Protein AF-A0AB37U8H2-F1 (afdb_monomer)

Sequence (90 aa):
MTEYGKNLEEIAQPRVYHKLFWKAASVRGFLMPLYQKYAAEARARLLNLFYFGKLKVTVAPTQFNGIESIPTAVKYLLDGQNCGKVVVRF

Radius of gyration: 20.33 Å; Cα contacts (8 Å, |Δi|>4): 52; chains: 1; bounding box: 50×48×32 Å

Solvent-accessible surface area (backbone atoms only — not comparable to full-atom values): 5974 Å² total; per-residue (Å²): 131,79,90,80,78,84,79,84,82,81,76,89,60,86,60,72,62,69,69,24,61,86,62,78,51,85,88,78,89,84,58,70,79,85,48,50,91,49,47,66,61,53,48,53,54,53,50,50,32,39,78,70,70,74,42,90,83,56,61,28,85,72,84,32,63,42,79,86,30,47,68,59,54,50,49,41,53,75,73,64,71,59,66,53,47,83,60,73,44,122

Structure (mmCIF, N/CA/C/O backbone):
data_AF-A0AB37U8H2-F1
#
_entry.id   AF-A0AB37U8H2-F1
#
loop_
_atom_site.group_PDB
_atom_site.id
_atom_site.type_symbol
_atom_site.label_atom_id
_atom_site.label_alt_id
_a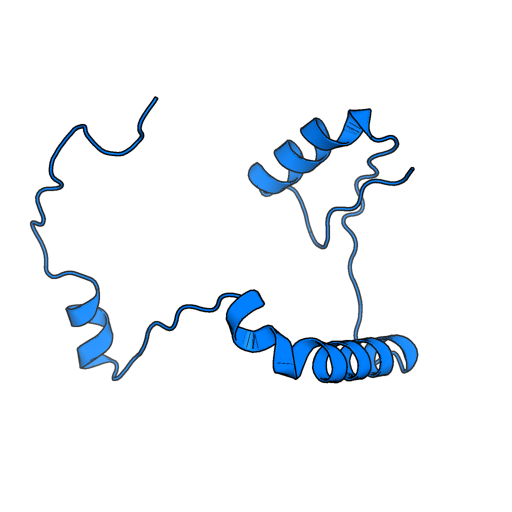tom_site.label_comp_id
_atom_site.label_asym_id
_atom_site.label_entity_id
_atom_site.label_seq_id
_atom_site.pdbx_PDB_ins_code
_atom_site.Cartn_x
_atom_site.Cartn_y
_atom_site.Cartn_z
_atom_site.occupancy
_atom_site.B_iso_or_equiv
_atom_site.auth_seq_id
_atom_site.auth_comp_id
_atom_site.auth_asym_id
_atom_site.auth_atom_id
_atom_site.pdbx_PDB_model_num
ATOM 1 N N . MET A 1 1 ? -0.590 26.911 -6.078 1.00 38.53 1 MET A N 1
ATOM 2 C CA . MET A 1 1 ? 0.725 27.541 -5.848 1.00 38.53 1 MET A CA 1
ATOM 3 C C . MET A 1 1 ? 1.763 26.521 -6.266 1.00 38.53 1 MET A C 1
ATOM 5 O O . MET A 1 1 ? 1.844 25.475 -5.643 1.00 38.53 1 MET A O 1
ATOM 9 N N . THR A 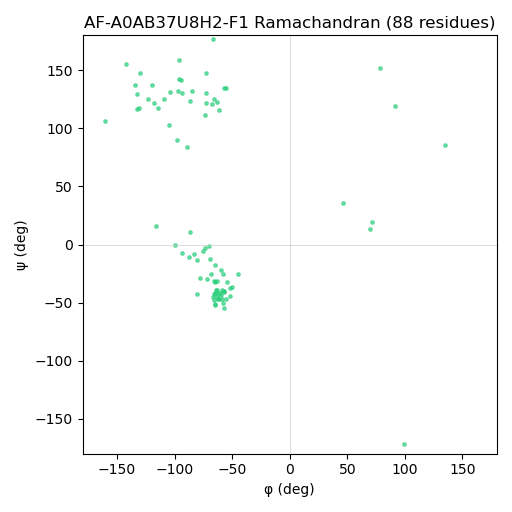1 2 ? 2.383 26.732 -7.422 1.00 44.72 2 THR A N 1
ATOM 10 C CA . THR A 1 2 ? 3.222 25.748 -8.115 1.00 44.72 2 THR A CA 1
ATOM 11 C C . THR A 1 2 ? 4.418 25.360 -7.240 1.00 44.72 2 THR A C 1
ATOM 13 O O . THR A 1 2 ? 5.250 26.206 -6.936 1.00 44.72 2 THR A O 1
ATOM 16 N N . GLU A 1 3 ? 4.493 24.091 -6.833 1.00 53.31 3 GLU A N 1
ATOM 17 C CA . GLU A 1 3 ? 5.579 23.497 -6.024 1.00 53.31 3 GLU A CA 1
ATOM 18 C C . GLU A 1 3 ? 6.901 23.360 -6.811 1.00 53.31 3 GLU A C 1
ATOM 20 O O . GLU A 1 3 ? 7.928 22.936 -6.294 1.00 53.31 3 GLU A O 1
ATOM 25 N N . TYR A 1 4 ? 6.896 23.754 -8.084 1.00 55.88 4 TYR A N 1
ATOM 26 C CA . TYR A 1 4 ? 8.065 23.765 -8.949 1.00 55.88 4 TYR A CA 1
ATOM 27 C C . TYR A 1 4 ? 8.664 25.165 -8.985 1.00 55.88 4 TYR A C 1
ATOM 29 O O . TYR A 1 4 ? 8.302 25.987 -9.824 1.00 55.88 4 TYR A O 1
ATOM 37 N N . GLY A 1 5 ? 9.590 25.435 -8.072 1.00 63.25 5 GLY A N 1
ATOM 38 C CA . GLY A 1 5 ? 10.482 26.581 -8.199 1.00 63.25 5 GLY A CA 1
ATOM 39 C C . GLY A 1 5 ? 10.631 27.376 -6.920 1.00 63.25 5 GLY A C 1
ATOM 40 O O . GLY A 1 5 ? 9.982 28.402 -6.744 1.00 63.25 5 GLY A O 1
ATOM 41 N N . LYS A 1 6 ? 11.560 26.939 -6.071 1.00 60.78 6 LYS A N 1
ATOM 42 C CA . LYS A 1 6 ? 12.424 27.832 -5.296 1.00 60.78 6 LYS A CA 1
ATOM 43 C C . LYS A 1 6 ? 13.642 27.025 -4.845 1.00 60.78 6 LYS A C 1
ATOM 45 O O . LYS A 1 6 ? 13.537 26.204 -3.944 1.00 60.78 6 LYS A O 1
ATOM 50 N N . ASN A 1 7 ? 14.764 27.310 -5.507 1.00 66.12 7 ASN A N 1
ATOM 51 C CA . ASN A 1 7 ? 16.115 26.754 -5.355 1.00 66.12 7 ASN A CA 1
ATOM 52 C C . ASN A 1 7 ? 16.431 25.536 -6.237 1.00 66.12 7 ASN A C 1
ATOM 54 O O . ASN A 1 7 ? 15.804 24.485 -6.145 1.00 66.12 7 ASN A O 1
ATOM 58 N N . LEU A 1 8 ? 17.438 25.707 -7.100 1.00 73.56 8 LEU A N 1
ATOM 59 C CA . LEU A 1 8 ? 18.144 24.596 -7.731 1.00 73.56 8 LEU A CA 1
ATOM 60 C C . LEU A 1 8 ? 18.882 23.848 -6.618 1.00 73.56 8 LEU A C 1
ATOM 62 O O . LEU A 1 8 ? 19.633 24.459 -5.862 1.00 73.56 8 LEU A O 1
ATOM 66 N N . GLU A 1 9 ? 18.641 22.546 -6.498 1.00 75.62 9 GLU A N 1
ATOM 67 C CA . GLU A 1 9 ? 19.363 21.705 -5.546 1.00 75.62 9 GLU A CA 1
ATOM 68 C C . GLU A 1 9 ? 20.832 21.603 -5.975 1.00 75.62 9 GLU A C 1
ATOM 70 O O . GLU A 1 9 ? 21.137 21.144 -7.080 1.00 75.62 9 GLU A O 1
ATOM 75 N N . GLU A 1 10 ? 21.745 22.035 -5.107 1.00 78.88 10 GLU A N 1
ATOM 76 C CA . GLU A 1 10 ? 23.178 21.856 -5.314 1.00 78.88 10 GLU A CA 1
ATOM 77 C C . GLU A 1 10 ? 23.546 20.384 -5.081 1.00 78.88 10 GLU A C 1
ATOM 79 O O . GLU A 1 10 ? 23.472 19.855 -3.971 1.00 78.88 10 GLU A O 1
ATOM 84 N N . ILE A 1 11 ? 23.926 19.688 -6.153 1.00 76.44 11 ILE A N 1
ATOM 85 C CA . ILE A 1 11 ? 24.240 18.257 -6.111 1.00 76.44 11 ILE A CA 1
ATOM 86 C C . ILE A 1 11 ? 25.728 18.099 -5.782 1.00 76.44 11 ILE A C 1
ATOM 88 O O . ILE A 1 11 ? 26.558 17.932 -6.672 1.00 76.44 11 ILE A O 1
ATOM 92 N N . ALA A 1 12 ? 26.065 18.138 -4.493 1.00 80.06 12 ALA A N 1
ATOM 93 C CA . ALA A 1 12 ? 27.445 18.001 -4.009 1.00 80.06 12 ALA A CA 1
ATOM 94 C C . ALA A 1 12 ? 27.992 16.554 -4.041 1.00 80.06 12 ALA A C 1
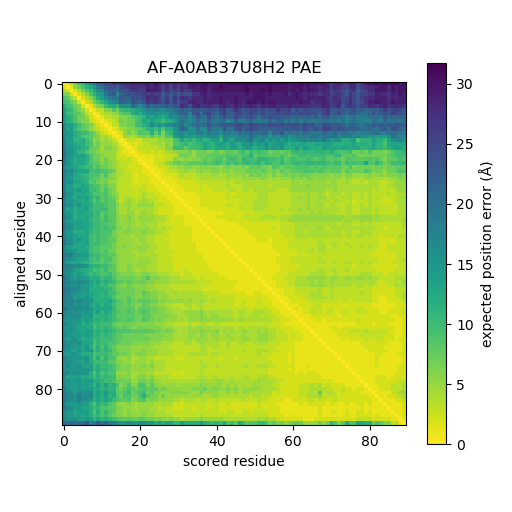ATOM 96 O O . ALA A 1 12 ? 29.159 16.319 -3.739 1.00 80.06 12 ALA A O 1
ATOM 97 N N . GLN A 1 13 ? 27.158 15.563 -4.379 1.00 72.75 13 GLN A N 1
ATOM 98 C CA . GLN 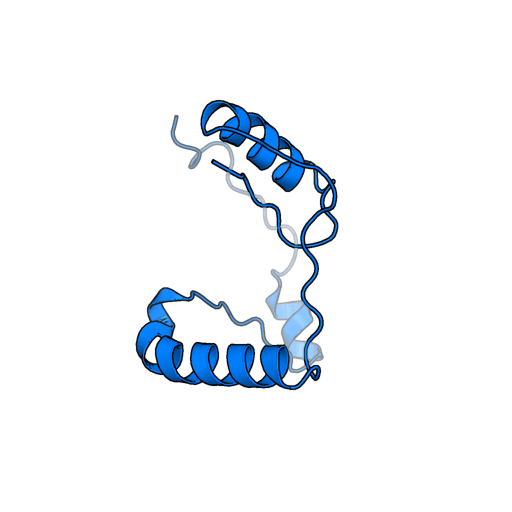A 1 13 ? 27.520 14.143 -4.366 1.00 72.75 13 GLN A CA 1
ATOM 99 C C . GLN A 1 13 ? 26.897 13.373 -5.539 1.00 72.75 13 GLN A C 1
ATOM 101 O O . GLN A 1 13 ? 25.832 13.761 -6.031 1.00 72.75 13 GLN A O 1
ATOM 106 N N . PRO A 1 14 ? 27.495 12.246 -5.973 1.00 74.12 14 PRO A N 1
ATOM 107 C CA . PRO A 1 14 ? 26.915 11.414 -7.018 1.00 74.12 14 PRO A CA 1
ATOM 108 C C . PRO A 1 14 ? 25.485 10.993 -6.657 1.00 74.12 14 PRO A C 1
ATOM 110 O O . PRO A 1 14 ? 25.212 10.553 -5.538 1.00 74.12 14 PRO A O 1
ATOM 113 N N . ARG A 1 15 ? 24.548 11.084 -7.608 1.00 81.69 15 ARG A N 1
ATOM 114 C CA . ARG A 1 15 ? 23.164 10.625 -7.383 1.00 81.69 15 ARG A CA 1
ATOM 115 C C . ARG A 1 15 ? 23.121 9.103 -7.208 1.00 81.69 15 ARG A C 1
ATOM 117 O O . ARG A 1 15 ? 24.134 8.420 -7.334 1.00 81.69 15 ARG A O 1
ATOM 124 N N . VAL A 1 16 ? 21.937 8.553 -6.936 1.00 83.00 16 VAL A N 1
ATOM 125 C CA . VAL A 1 16 ? 21.701 7.142 -6.560 1.00 83.00 16 VAL A CA 1
ATOM 126 C C . VAL A 1 16 ? 22.445 6.085 -7.402 1.00 83.00 16 VAL A C 1
ATOM 128 O O . VAL A 1 16 ? 22.747 5.013 -6.883 1.00 83.00 16 VAL A O 1
ATOM 131 N N . TYR A 1 17 ? 22.8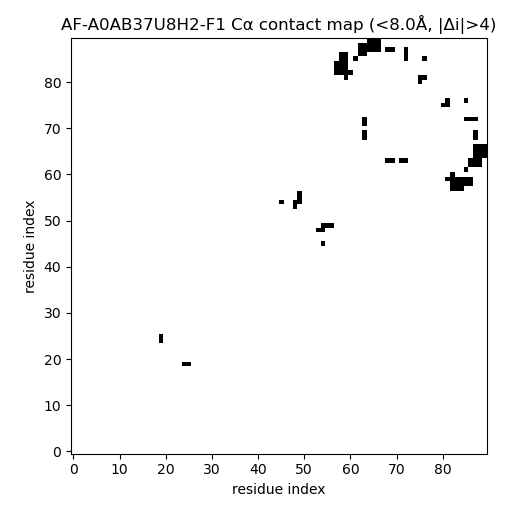14 6.386 -8.654 1.00 79.19 17 TYR A N 1
ATOM 132 C CA . TYR A 1 17 ? 23.573 5.500 -9.542 1.00 79.19 17 TYR A CA 1
ATOM 133 C C . TYR A 1 17 ? 24.861 4.936 -8.916 1.00 79.19 17 TYR A C 1
ATOM 135 O O . TYR A 1 17 ? 25.136 3.752 -9.102 1.00 79.19 17 TYR A O 1
ATOM 143 N N . HIS A 1 18 ? 25.604 5.707 -8.109 1.00 82.19 18 HIS A N 1
ATOM 144 C CA . HIS A 1 18 ? 26.833 5.207 -7.468 1.00 82.19 18 HIS A CA 1
ATOM 145 C C . HIS A 1 18 ? 26.560 4.075 -6.464 1.00 82.19 18 HIS A C 1
ATOM 147 O O . HIS A 1 18 ? 27.366 3.157 -6.328 1.00 82.19 18 HIS A O 1
ATOM 153 N N . LYS A 1 19 ? 25.403 4.105 -5.787 1.00 86.25 19 LYS A N 1
ATOM 154 C CA . LYS A 1 19 ? 24.983 3.055 -4.843 1.00 86.25 19 LYS A CA 1
ATOM 155 C C . LYS A 1 19 ? 24.445 1.820 -5.557 1.00 86.25 19 LYS A C 1
ATOM 157 O O . LYS A 1 19 ? 24.511 0.728 -5.000 1.00 86.25 19 LYS A O 1
ATOM 162 N N . LEU A 1 20 ? 23.875 1.998 -6.749 1.00 92.25 20 LEU A N 1
ATOM 163 C CA . LEU A 1 20 ? 23.278 0.916 -7.530 1.00 92.25 20 LEU A CA 1
ATOM 164 C C . LEU A 1 20 ? 24.332 0.114 -8.293 1.00 92.25 20 LEU A C 1
ATOM 166 O O . LEU A 1 20 ? 24.275 -1.113 -8.275 1.00 92.25 20 LEU A O 1
ATOM 170 N N . PHE A 1 21 ? 25.304 0.799 -8.903 1.00 88.75 21 PHE A N 1
ATOM 171 C CA . PHE A 1 21 ? 26.321 0.191 -9.763 1.00 88.75 21 PHE A CA 1
ATOM 172 C C . PHE A 1 21 ? 27.118 -0.903 -9.044 1.00 88.75 21 PHE A C 1
ATOM 174 O O . PHE A 1 21 ? 27.102 -2.055 -9.468 1.00 88.75 21 PHE A O 1
ATOM 181 N N . TRP A 1 22 ? 27.720 -0.579 -7.894 1.00 90.62 22 TRP A N 1
ATOM 182 C CA . TRP A 1 22 ? 28.526 -1.534 -7.122 1.00 90.62 22 TRP A CA 1
ATOM 183 C C . TRP A 1 22 ? 27.729 -2.711 -6.552 1.00 90.62 22 TRP A C 1
ATOM 185 O O . TRP A 1 22 ? 28.311 -3.725 -6.182 1.00 90.62 22 TRP A O 1
ATOM 195 N N . LYS A 1 23 ? 26.399 -2.586 -6.477 1.00 93.12 23 LYS A N 1
ATOM 196 C CA . LYS A 1 23 ? 25.500 -3.637 -5.983 1.00 93.12 23 LYS A CA 1
ATOM 197 C C . LYS A 1 23 ? 24.832 -4.431 -7.106 1.00 93.12 23 LYS A C 1
ATOM 199 O O . LYS A 1 23 ? 24.009 -5.288 -6.797 1.00 93.12 23 LYS A O 1
ATOM 204 N N . ALA A 1 24 ? 25.107 -4.103 -8.374 1.00 91.56 24 ALA A N 1
ATOM 205 C CA . ALA A 1 24 ? 24.339 -4.590 -9.523 1.00 91.56 24 ALA A CA 1
ATOM 206 C C . ALA A 1 24 ? 22.810 -4.480 -9.297 1.00 91.56 24 ALA A C 1
ATOM 208 O O . ALA A 1 24 ? 22.033 -5.350 -9.689 1.00 91.56 24 ALA A O 1
ATOM 209 N N . ALA A 1 25 ? 22.374 -3.418 -8.610 1.00 94.62 25 ALA A N 1
ATOM 210 C CA . ALA A 1 25 ? 20.996 -3.247 -8.159 1.00 94.62 25 ALA A CA 1
ATOM 211 C C . ALA A 1 25 ? 20.177 -2.382 -9.130 1.00 94.62 25 ALA A C 1
ATOM 213 O O . ALA A 1 25 ? 20.721 -1.568 -9.874 1.00 94.62 25 ALA A O 1
ATOM 214 N N . SER A 1 26 ? 18.846 -2.510 -9.080 1.00 93.38 26 SER A N 1
ATOM 215 C CA . SER A 1 26 ? 17.926 -1.675 -9.865 1.00 93.38 26 SER A CA 1
ATOM 216 C C . SER A 1 26 ? 16.824 -1.068 -9.001 1.00 93.38 26 SER A C 1
ATOM 218 O O . SER A 1 26 ? 16.369 -1.684 -8.039 1.00 93.38 26 SER A O 1
ATOM 220 N N . VAL A 1 27 ? 16.378 0.132 -9.376 1.00 93.31 27 VAL A N 1
ATOM 221 C CA . VAL A 1 27 ? 15.165 0.772 -8.850 1.00 93.31 27 VAL A CA 1
ATOM 222 C C . VAL A 1 27 ? 14.136 0.764 -9.971 1.00 93.31 27 VAL A C 1
ATOM 224 O O . VAL A 1 27 ? 14.423 1.235 -11.071 1.00 93.31 27 VAL A O 1
ATOM 227 N N . ARG A 1 28 ? 12.949 0.208 -9.718 1.00 94.69 28 ARG A N 1
ATOM 228 C CA . ARG A 1 28 ? 11.875 0.105 -10.714 1.00 94.69 28 ARG A CA 1
ATOM 229 C C . ARG A 1 28 ? 10.619 0.787 -10.198 1.00 94.69 28 ARG A C 1
ATOM 231 O O . ARG A 1 28 ? 10.130 0.448 -9.125 1.00 94.69 28 ARG A O 1
ATOM 238 N N . GLY A 1 29 ? 10.098 1.727 -10.978 1.00 95.44 29 GLY A N 1
ATOM 239 C CA . GLY A 1 29 ? 8.787 2.312 -10.725 1.00 95.44 29 GLY A CA 1
ATOM 240 C C . GLY A 1 29 ? 7.668 1.325 -11.057 1.00 95.44 29 GLY A C 1
ATOM 241 O O . GLY A 1 29 ? 7.781 0.528 -11.990 1.00 95.44 29 GLY A O 1
ATOM 242 N N . PHE A 1 30 ? 6.572 1.402 -10.310 1.00 96.62 30 PHE A N 1
ATOM 243 C CA . PHE A 1 30 ? 5.350 0.651 -10.574 1.00 96.62 30 PHE A CA 1
ATOM 244 C C . PHE A 1 30 ? 4.152 1.596 -10.498 1.00 96.62 30 PHE A C 1
ATOM 246 O O . PHE A 1 30 ? 3.990 2.319 -9.519 1.00 96.62 30 PHE A O 1
ATOM 253 N N . LEU A 1 31 ? 3.304 1.567 -11.525 1.00 96.56 31 LEU A N 1
ATOM 254 C CA . LEU A 1 31 ? 2.066 2.335 -11.585 1.00 96.56 31 LEU A CA 1
ATOM 255 C C . LEU A 1 31 ? 0.939 1.405 -12.033 1.00 96.56 31 LEU A C 1
ATOM 257 O O . LEU A 1 31 ? 0.973 0.888 -13.147 1.00 96.56 31 LEU A O 1
ATOM 261 N N . MET A 1 32 ? -0.056 1.197 -11.169 1.00 95.81 32 MET A N 1
ATOM 262 C CA . MET A 1 32 ? -1.120 0.206 -11.376 1.00 95.81 32 MET A CA 1
ATOM 263 C C . MET A 1 32 ? -1.836 0.320 -12.744 1.00 95.81 32 MET A C 1
ATOM 265 O O . MET A 1 32 ? -1.987 -0.719 -13.389 1.00 95.81 32 MET A O 1
ATOM 269 N N . PRO A 1 33 ? -2.214 1.519 -13.243 1.00 96.56 33 PRO A N 1
ATOM 270 C CA . PRO A 1 33 ? -2.771 1.683 -14.591 1.00 96.56 33 PRO A CA 1
ATOM 271 C C . PRO A 1 33 ? -1.964 1.032 -15.727 1.00 96.56 33 PRO A C 1
ATOM 273 O O . PRO A 1 33 ? -2.553 0.444 -16.630 1.00 96.56 33 PRO A O 1
ATOM 276 N N . LEU A 1 34 ? -0.626 1.045 -15.664 1.00 97.88 34 LEU A N 1
ATOM 277 C CA . LEU A 1 34 ? 0.236 0.455 -16.705 1.00 97.88 34 LEU A CA 1
ATOM 278 C C . LEU A 1 34 ? 0.168 -1.083 -16.747 1.00 97.88 34 LEU A C 1
ATOM 280 O O . LEU A 1 34 ? 0.625 -1.705 -17.703 1.00 97.88 34 LEU A O 1
ATOM 284 N N . TYR A 1 35 ? -0.417 -1.703 -15.721 1.00 97.19 35 TYR A N 1
ATOM 285 C CA . TYR A 1 35 ? -0.539 -3.153 -15.560 1.00 97.19 35 TYR A CA 1
ATOM 286 C C . TYR A 1 35 ? -2.002 -3.619 -15.566 1.00 97.19 35 TYR A C 1
ATOM 288 O O . TYR A 1 35 ? -2.288 -4.757 -15.190 1.00 97.19 35 TYR A O 1
ATOM 296 N N . GLN A 1 36 ? -2.938 -2.776 -16.021 1.00 97.38 36 GLN A N 1
ATOM 297 C CA . GLN A 1 36 ? -4.380 -3.049 -15.976 1.00 97.38 36 GLN A CA 1
ATOM 298 C C . GLN A 1 36 ? -4.775 -4.382 -16.633 1.00 97.38 36 GLN A C 1
ATOM 300 O O . GLN A 1 36 ? -5.685 -5.048 -16.140 1.00 97.38 36 GLN A O 1
ATOM 305 N N . LYS A 1 37 ? -4.062 -4.820 -17.681 1.00 97.81 37 LYS A N 1
ATOM 306 C CA . LYS A 1 37 ? -4.310 -6.112 -18.348 1.00 97.81 37 LYS A CA 1
ATOM 307 C C . LYS A 1 37 ? -4.215 -7.325 -17.410 1.00 97.81 37 LYS A C 1
ATOM 309 O O . LYS A 1 37 ? -4.873 -8.326 -17.653 1.00 97.81 37 LYS A O 1
ATOM 314 N N . TYR A 1 38 ? -3.455 -7.223 -16.317 1.00 98.00 38 TYR A N 1
ATOM 315 C CA . TYR A 1 38 ? -3.313 -8.283 -15.311 1.00 98.00 38 TYR A CA 1
ATOM 316 C C . TYR A 1 38 ? -4.285 -8.138 -14.132 1.00 98.00 38 TYR A C 1
ATOM 318 O O . TYR A 1 38 ? -4.352 -9.014 -13.271 1.00 98.00 38 TYR A O 1
ATOM 326 N N . ALA A 1 39 ? -5.036 -7.034 -14.050 1.00 96.88 39 ALA A N 1
ATOM 327 C CA . ALA A 1 39 ? -5.819 -6.704 -12.862 1.00 96.88 39 ALA A CA 1
ATOM 328 C C . ALA A 1 39 ? -6.916 -7.738 -12.570 1.00 96.88 39 ALA A C 1
ATOM 330 O O . ALA A 1 39 ? -7.146 -8.070 -11.409 1.00 96.88 39 ALA A O 1
ATOM 331 N N . ALA A 1 40 ? -7.587 -8.261 -13.602 1.00 98.12 40 ALA A N 1
ATOM 332 C CA . ALA A 1 40 ? -8.648 -9.253 -13.429 1.00 98.12 40 ALA A CA 1
ATOM 333 C C . ALA A 1 40 ? -8.111 -10.571 -12.845 1.00 98.12 40 ALA A C 1
ATOM 335 O O . ALA A 1 40 ? -8.609 -11.032 -11.819 1.00 98.12 40 ALA A O 1
ATOM 336 N N . GLU A 1 41 ? -7.053 -11.120 -13.446 1.00 98.38 41 GLU A N 1
ATOM 337 C CA . GLU A 1 41 ? -6.397 -12.347 -12.982 1.00 98.38 41 GLU A CA 1
ATOM 338 C C . GLU A 1 41 ? -5.830 -12.179 -11.563 1.00 98.38 41 GLU A C 1
ATOM 340 O O . GLU A 1 41 ? -6.085 -13.002 -10.680 1.00 98.38 41 GLU A O 1
ATOM 345 N N . ALA A 1 42 ? -5.119 -11.076 -11.306 1.00 98.00 42 ALA A N 1
ATOM 346 C CA . ALA A 1 42 ? -4.532 -10.802 -9.998 1.00 98.00 42 ALA A CA 1
ATOM 347 C C . ALA A 1 42 ? -5.602 -10.696 -8.898 1.00 98.00 42 ALA A C 1
ATOM 349 O O . ALA A 1 42 ? -5.424 -11.263 -7.817 1.00 98.00 42 ALA A O 1
ATOM 350 N N . ARG A 1 43 ? -6.733 -10.026 -9.173 1.00 97.81 43 ARG A N 1
ATOM 351 C CA . ARG A 1 43 ? -7.869 -9.958 -8.238 1.00 97.81 43 ARG A CA 1
ATOM 352 C C . ARG A 1 43 ? -8.458 -11.337 -7.957 1.00 97.81 43 ARG A C 1
ATOM 354 O O . ARG A 1 43 ? -8.661 -11.663 -6.791 1.00 97.81 43 ARG A O 1
ATOM 361 N N . ALA A 1 44 ? -8.695 -12.145 -8.991 1.00 98.56 44 ALA A N 1
ATOM 362 C CA . ALA A 1 44 ? -9.239 -13.493 -8.826 1.00 98.56 44 ALA A CA 1
ATOM 363 C C . ALA A 1 44 ? -8.326 -14.367 -7.951 1.00 98.56 44 ALA A C 1
ATOM 365 O O . ALA A 1 44 ? -8.799 -15.027 -7.024 1.00 98.56 44 ALA A O 1
ATOM 366 N N . ARG A 1 45 ? -7.007 -14.303 -8.176 1.00 98.50 45 ARG A N 1
ATOM 367 C CA . ARG A 1 45 ? -6.019 -15.023 -7.362 1.00 98.50 45 ARG A CA 1
ATOM 368 C C . ARG A 1 45 ? -6.014 -14.558 -5.904 1.00 98.50 45 ARG A C 1
ATOM 370 O O . ARG A 1 45 ? -6.012 -15.398 -5.009 1.00 98.50 45 ARG A O 1
ATOM 377 N N . LEU A 1 46 ? -6.034 -13.247 -5.649 1.00 98.25 46 LEU A N 1
ATOM 378 C CA . LEU A 1 46 ? -6.068 -12.705 -4.283 1.00 98.25 46 LEU A CA 1
ATOM 379 C C . LEU A 1 46 ? -7.341 -13.114 -3.530 1.00 98.25 46 LEU A C 1
ATOM 381 O O . LEU A 1 46 ? -7.256 -13.513 -2.370 1.00 98.25 46 LEU A O 1
ATOM 385 N N . LEU A 1 47 ? -8.500 -13.065 -4.191 1.00 98.31 47 LEU A N 1
ATOM 386 C CA . LEU A 1 47 ? -9.770 -13.499 -3.605 1.00 98.31 47 LEU A CA 1
ATOM 387 C C . LEU A 1 47 ? -9.781 -15.000 -3.315 1.00 98.31 47 LEU A C 1
ATOM 389 O O . LEU A 1 47 ? -10.221 -15.402 -2.244 1.00 98.31 47 LEU A O 1
ATOM 393 N N . ASN A 1 48 ? -9.248 -15.826 -4.219 1.00 98.50 48 ASN A N 1
ATOM 394 C CA . ASN A 1 48 ? -9.099 -17.259 -3.975 1.00 98.50 48 ASN A CA 1
ATOM 395 C C . ASN A 1 48 ? -8.254 -17.515 -2.715 1.00 98.50 48 ASN A C 1
ATOM 397 O O . ASN A 1 48 ? -8.698 -18.214 -1.809 1.00 98.50 48 ASN A O 1
ATOM 401 N N . LEU A 1 49 ? -7.083 -16.879 -2.600 1.00 98.56 49 LEU A N 1
ATOM 402 C CA . L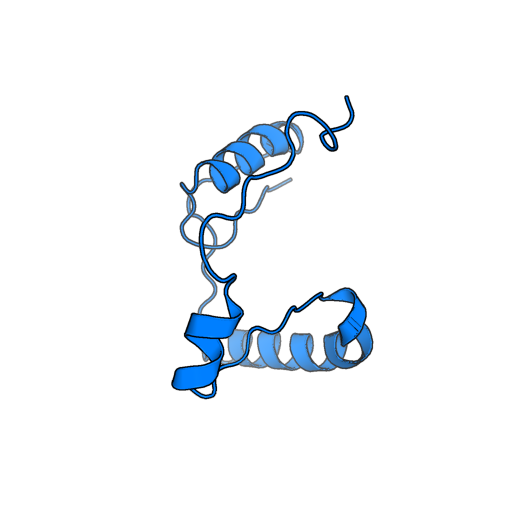EU A 1 49 ? -6.243 -17.014 -1.407 1.00 98.56 49 LEU A CA 1
ATOM 403 C C . LEU A 1 49 ? -6.971 -16.570 -0.131 1.00 98.56 49 LEU A C 1
ATOM 405 O O . LEU A 1 49 ? -6.822 -17.220 0.900 1.00 98.56 49 LEU A O 1
ATOM 409 N N . PHE A 1 50 ? -7.762 -15.499 -0.197 1.00 98.12 50 PHE A N 1
ATOM 410 C CA . PHE A 1 50 ? -8.563 -15.033 0.933 1.00 98.12 50 PHE A CA 1
ATOM 411 C C . PHE A 1 50 ? -9.643 -16.049 1.336 1.00 98.12 50 PHE A C 1
ATOM 413 O O . PHE A 1 50 ? -9.684 -16.461 2.494 1.00 98.12 50 PHE A O 1
ATOM 420 N N . TYR A 1 51 ? -10.467 -16.514 0.391 1.00 98.00 51 TYR A N 1
ATOM 421 C CA . TYR A 1 51 ? -11.557 -17.456 0.674 1.00 98.00 51 TYR A CA 1
ATOM 422 C C . TYR A 1 51 ? -11.067 -18.828 1.146 1.00 98.00 51 TYR A C 1
ATOM 424 O O . TYR A 1 51 ? -11.720 -19.453 1.976 1.00 98.00 51 TYR A O 1
ATOM 432 N N . PHE A 1 52 ? -9.901 -19.278 0.678 1.00 98.19 52 PHE A N 1
ATOM 433 C CA . PHE A 1 52 ? -9.271 -20.517 1.144 1.00 98.19 52 PHE A CA 1
ATOM 434 C C . PHE A 1 52 ? -8.394 -20.329 2.396 1.00 98.19 52 PHE A C 1
ATOM 436 O O . PHE A 1 52 ? -7.633 -21.230 2.747 1.00 98.19 52 PHE A O 1
ATOM 443 N N . GLY A 1 53 ? -8.450 -19.170 3.063 1.00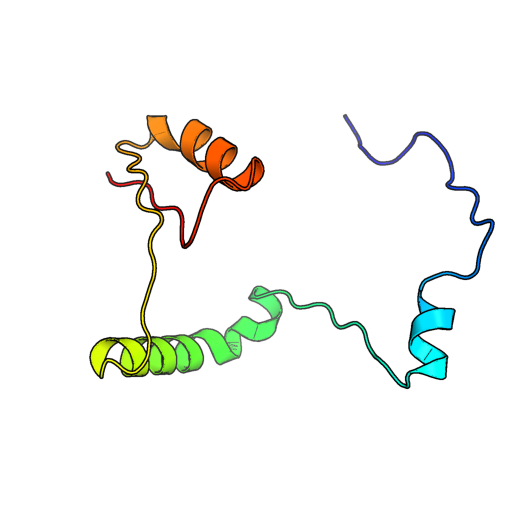 97.75 53 GLY A N 1
ATOM 444 C CA . GLY A 1 53 ? -7.732 -18.918 4.319 1.00 97.75 53 GLY A CA 1
ATOM 445 C C . GLY A 1 53 ? -6.206 -18.825 4.189 1.00 97.75 53 GLY A C 1
ATOM 446 O O . GLY A 1 53 ? -5.499 -18.852 5.193 1.00 97.75 53 GLY A O 1
ATOM 447 N N . LYS A 1 54 ? -5.679 -18.700 2.966 1.00 98.38 54 LYS A N 1
ATOM 448 C CA . LYS A 1 54 ? -4.239 -18.589 2.664 1.00 98.38 54 LYS A CA 1
ATOM 449 C C . LYS A 1 54 ? -3.723 -17.149 2.695 1.00 98.38 54 LYS A C 1
ATOM 451 O O . LYS A 1 54 ? -2.516 -16.931 2.641 1.00 98.38 54 LYS A O 1
ATOM 456 N N . LEU A 1 55 ? -4.621 -16.167 2.757 1.00 97.81 55 LEU A N 1
ATOM 457 C CA . LEU A 1 55 ? -4.295 -14.749 2.862 1.00 97.81 55 LEU A CA 1
ATOM 458 C C . LEU A 1 55 ? -5.101 -14.106 3.993 1.00 97.81 55 LEU A C 1
ATOM 460 O O . LEU A 1 55 ? -6.326 -14.031 3.925 1.00 97.81 55 LEU A O 1
ATOM 464 N N . LYS A 1 56 ? -4.405 -13.591 5.011 1.00 96.56 56 LYS A N 1
ATOM 465 C CA . LYS A 1 56 ? -5.012 -12.799 6.085 1.00 96.56 56 LYS A CA 1
ATOM 466 C C . LYS A 1 56 ? -5.083 -11.332 5.665 1.00 96.56 56 LYS A C 1
ATOM 468 O O . LYS A 1 56 ? -4.061 -10.724 5.358 1.00 96.56 56 LYS A O 1
ATOM 473 N N . VAL A 1 57 ? -6.284 -10.762 5.676 1.00 95.50 57 VAL A N 1
ATOM 474 C CA . VAL A 1 57 ? -6.513 -9.338 5.395 1.00 95.50 57 VAL A CA 1
ATOM 475 C C . VAL A 1 57 ? -6.609 -8.576 6.714 1.00 95.50 57 VAL A C 1
ATOM 477 O O . VAL A 1 57 ? -7.349 -8.978 7.608 1.00 95.50 57 VAL A O 1
ATOM 480 N N . THR A 1 58 ? -5.885 -7.462 6.822 1.00 96.44 58 THR A N 1
ATOM 481 C CA . THR A 1 58 ? -5.911 -6.584 8.000 1.00 96.44 58 THR A CA 1
ATOM 482 C C . THR A 1 58 ? -6.507 -5.234 7.623 1.00 96.44 58 THR A C 1
ATOM 484 O O . THR A 1 58 ? -5.946 -4.498 6.807 1.00 96.44 58 THR A O 1
ATOM 487 N N . VAL A 1 59 ? -7.638 -4.906 8.238 1.00 96.69 59 VAL A N 1
ATOM 488 C CA . VAL A 1 59 ? -8.236 -3.566 8.217 1.00 96.69 59 VAL A CA 1
ATOM 489 C C . VAL A 1 59 ? -7.761 -2.828 9.464 1.00 96.69 59 VAL A C 1
ATOM 491 O O . VAL A 1 59 ? -7.626 -3.444 10.522 1.00 96.69 59 VAL A O 1
ATOM 494 N N . ALA A 1 60 ? -7.480 -1.532 9.338 1.00 96.75 60 ALA A N 1
ATOM 495 C CA . ALA A 1 60 ? -7.125 -0.707 10.483 1.00 96.75 60 ALA A CA 1
ATOM 496 C C . ALA A 1 60 ? -8.261 -0.762 11.528 1.00 96.75 60 ALA A C 1
ATOM 498 O O . ALA A 1 60 ? -9.430 -0.664 11.149 1.00 96.75 60 ALA A O 1
ATOM 499 N N . PRO A 1 61 ? -7.954 -0.938 12.826 1.00 95.44 61 PRO A N 1
ATOM 500 C CA . PRO A 1 61 ? -8.981 -1.111 13.855 1.00 95.44 61 PRO A CA 1
ATOM 501 C C . PRO A 1 61 ? -9.800 0.165 14.102 1.00 95.44 61 PRO A C 1
ATOM 503 O O . PRO A 1 61 ? -10.952 0.081 14.523 1.00 95.44 61 PRO A O 1
ATOM 506 N N . THR A 1 62 ? -9.223 1.337 13.822 1.00 96.75 62 THR A N 1
ATOM 507 C CA . THR A 1 62 ? -9.892 2.638 13.927 1.00 96.75 62 THR A CA 1
ATOM 508 C C . THR A 1 62 ? -11.058 2.718 12.948 1.00 96.75 62 THR A C 1
ATOM 510 O O . THR A 1 62 ? -10.877 2.558 11.740 1.00 96.75 62 THR A O 1
ATOM 513 N N . GLN A 1 63 ? -12.257 2.975 13.470 1.00 96.62 63 GLN A N 1
ATOM 514 C CA . GLN A 1 63 ? -13.470 3.078 12.667 1.00 96.62 63 GLN A CA 1
ATOM 515 C C . GLN A 1 63 ? -13.738 4.528 12.270 1.00 96.62 63 GLN A C 1
ATOM 517 O O . GLN A 1 63 ? -13.761 5.422 13.112 1.00 96.62 63 GLN A O 1
ATOM 522 N N . PHE A 1 64 ? -13.988 4.728 10.982 1.00 97.69 64 PHE A N 1
ATOM 523 C CA . PHE A 1 64 ? -14.435 5.987 10.403 1.00 97.69 64 PHE A CA 1
ATOM 524 C C . PHE A 1 64 ? -15.809 5.731 9.789 1.00 97.69 64 PHE A C 1
ATOM 526 O O . PHE A 1 64 ? -15.945 4.822 8.966 1.00 97.69 64 PHE A O 1
ATOM 533 N N . ASN A 1 65 ? -16.823 6.470 10.229 1.00 97.88 65 ASN A N 1
ATOM 534 C CA . ASN A 1 65 ? -18.205 6.298 9.792 1.00 97.88 65 ASN A CA 1
ATOM 535 C C . ASN A 1 65 ? -18.685 7.596 9.143 1.00 97.88 65 ASN A C 1
ATOM 537 O O . ASN A 1 65 ? -18.386 8.672 9.653 1.00 97.88 65 ASN A O 1
ATOM 541 N N . GLY A 1 66 ? -19.397 7.470 8.027 1.00 97.50 66 GLY A N 1
ATOM 542 C CA . GLY A 1 66 ? -19.895 8.586 7.238 1.00 97.50 66 GLY A CA 1
ATOM 543 C C . GLY A 1 66 ? -18.828 9.229 6.349 1.00 97.50 66 GLY A C 1
ATOM 544 O O . GLY A 1 66 ? -17.625 9.195 6.623 1.00 97.50 66 GLY A O 1
ATOM 545 N N . ILE A 1 67 ? -19.274 9.812 5.238 1.00 97.06 67 ILE A N 1
ATOM 546 C CA . ILE A 1 67 ? -18.411 10.458 4.234 1.00 97.06 67 ILE A CA 1
ATOM 547 C C . ILE A 1 67 ? -17.668 11.655 4.850 1.00 97.06 67 ILE A C 1
ATOM 549 O O . ILE A 1 67 ? -16.519 11.929 4.502 1.00 97.06 67 ILE A O 1
ATOM 553 N N . GLU A 1 68 ? -18.283 12.323 5.821 1.00 97.62 68 GLU A N 1
ATOM 554 C CA . GLU A 1 68 ? -17.710 13.416 6.601 1.00 97.62 68 GLU A CA 1
ATOM 555 C C . GLU A 1 68 ? -16.442 13.019 7.372 1.00 97.62 68 GLU A C 1
ATOM 557 O O . GLU A 1 68 ? -15.621 13.880 7.680 1.00 97.62 68 GLU A O 1
ATOM 562 N N . SER A 1 69 ? -16.237 11.724 7.639 1.00 97.81 69 SER A N 1
ATOM 563 C CA . SER A 1 69 ? -15.044 11.219 8.327 1.00 97.81 69 SER A CA 1
ATOM 564 C C . SER A 1 69 ? -13.834 11.006 7.405 1.00 97.81 69 SER A C 1
ATOM 566 O O . SER A 1 69 ? -12.727 10.773 7.899 1.00 97.81 69 SER A O 1
ATOM 568 N N . ILE A 1 70 ? -13.996 11.123 6.077 1.00 97.62 70 ILE A N 1
ATOM 569 C CA . ILE A 1 70 ? -12.912 10.922 5.098 1.00 97.62 70 ILE A CA 1
ATOM 570 C C . ILE A 1 70 ? -11.696 11.825 5.368 1.00 97.62 70 ILE A C 1
ATOM 572 O O . ILE A 1 70 ? -10.585 11.291 5.380 1.00 97.62 70 ILE A O 1
ATOM 576 N N . PRO A 1 71 ? -11.833 13.146 5.617 1.00 98.38 71 PRO A N 1
ATOM 577 C CA . PRO A 1 71 ? -10.678 13.998 5.905 1.00 98.38 71 PRO A CA 1
ATOM 578 C C . PRO A 1 71 ? -9.875 13.502 7.115 1.00 98.38 71 PRO A C 1
ATOM 580 O O . PRO A 1 71 ? -8.645 13.444 7.070 1.00 98.38 71 PRO A O 1
ATOM 583 N N . THR A 1 72 ? -10.566 13.058 8.166 1.00 98.06 72 THR A N 1
ATOM 584 C CA . THR A 1 72 ? -9.951 12.484 9.369 1.00 98.06 72 THR A CA 1
ATOM 585 C C . THR A 1 72 ? -9.246 11.162 9.063 1.00 98.06 72 THR A C 1
ATOM 587 O O . THR A 1 72 ? -8.114 10.957 9.500 1.00 98.06 72 THR A O 1
ATOM 590 N N . ALA A 1 73 ? -9.863 10.287 8.265 1.00 98.00 73 ALA A N 1
ATOM 591 C CA . ALA A 1 73 ? -9.269 9.017 7.845 1.00 98.00 73 ALA A CA 1
ATOM 592 C C . ALA A 1 73 ? -8.007 9.214 6.984 1.00 98.00 73 ALA A C 1
ATOM 594 O O . ALA A 1 73 ? -7.023 8.487 7.140 1.00 98.00 73 ALA A O 1
ATOM 595 N N . VAL A 1 74 ? -8.009 10.217 6.098 1.00 98.00 74 VAL A N 1
ATOM 596 C CA . VAL A 1 74 ? -6.840 10.597 5.290 1.00 98.00 74 VAL A CA 1
ATOM 597 C C . VAL A 1 74 ? -5.730 11.146 6.177 1.00 98.00 74 VAL A C 1
ATOM 599 O O . VAL A 1 74 ? -4.583 10.729 6.028 1.00 98.00 74 VAL A O 1
ATOM 602 N N . LYS A 1 75 ? -6.052 12.023 7.134 1.00 98.12 75 LYS A N 1
ATOM 603 C CA . LYS A 1 75 ? -5.061 12.511 8.097 1.00 98.12 75 LYS A CA 1
ATOM 604 C C . LYS A 1 75 ? -4.436 11.359 8.890 1.00 98.12 75 LYS A C 1
ATOM 606 O O . LYS A 1 75 ? -3.218 11.270 8.966 1.00 98.12 75 LYS A O 1
ATOM 611 N N . TYR A 1 76 ? -5.254 10.441 9.399 1.00 97.81 76 TYR A N 1
ATOM 612 C CA . TYR A 1 76 ? -4.795 9.250 10.117 1.00 97.81 76 TYR A CA 1
ATOM 613 C C . TYR A 1 76 ? -3.827 8.384 9.282 1.00 97.81 76 TYR A C 1
ATOM 615 O O . TYR A 1 76 ? -2.821 7.905 9.805 1.00 97.81 76 TYR A O 1
ATOM 623 N N . LEU A 1 77 ? -4.095 8.229 7.978 1.00 97.75 77 LEU A N 1
ATOM 624 C CA . LEU A 1 77 ? -3.208 7.542 7.030 1.00 97.75 77 LEU A CA 1
ATOM 625 C C . LEU A 1 77 ? -1.880 8.291 6.820 1.00 97.75 77 LEU A C 1
ATOM 627 O O . LEU A 1 77 ? -0.819 7.672 6.843 1.00 97.75 77 LEU A O 1
ATOM 631 N N . LEU A 1 78 ? -1.929 9.607 6.592 1.00 97.75 78 LEU A N 1
ATOM 632 C CA . LEU A 1 78 ? -0.745 10.424 6.290 1.00 97.75 78 LEU A CA 1
ATOM 633 C C . LEU A 1 78 ? 0.162 10.637 7.507 1.00 97.75 78 LEU A C 1
ATOM 635 O O . LEU A 1 78 ? 1.375 10.734 7.351 1.00 97.75 78 LEU A O 1
ATOM 639 N N . ASP A 1 79 ? -0.412 10.638 8.709 1.00 97.56 79 ASP A N 1
ATOM 640 C CA . ASP A 1 79 ? 0.333 10.664 9.969 1.00 97.56 79 ASP A CA 1
ATOM 641 C C . ASP A 1 79 ? 0.997 9.303 10.288 1.00 97.56 79 ASP A C 1
ATOM 643 O O . ASP A 1 79 ? 1.677 9.172 11.304 1.00 97.56 79 ASP A O 1
ATOM 647 N N . GLY A 1 80 ? 0.787 8.269 9.459 1.00 96.25 80 GLY A N 1
ATOM 648 C CA . GLY A 1 80 ? 1.385 6.940 9.631 1.00 96.25 80 GLY A CA 1
ATOM 649 C C . GLY A 1 80 ? 0.814 6.133 10.800 1.00 96.25 80 GLY A C 1
ATOM 650 O O . GLY A 1 80 ? 1.451 5.193 11.270 1.00 96.25 80 GLY A O 1
ATOM 651 N N . GLN A 1 81 ? -0.379 6.483 11.288 1.00 95.75 81 GLN A N 1
ATOM 652 C CA . GLN A 1 81 ? -0.970 5.864 12.479 1.00 95.75 81 GLN A CA 1
ATOM 653 C C . GLN A 1 81 ? -1.637 4.505 12.193 1.00 95.75 81 GLN A C 1
ATOM 655 O O . GLN A 1 81 ? -1.985 3.777 13.125 1.00 95.75 81 GLN A O 1
ATOM 660 N N . ASN A 1 82 ? -1.866 4.157 10.921 1.00 95.44 82 ASN A N 1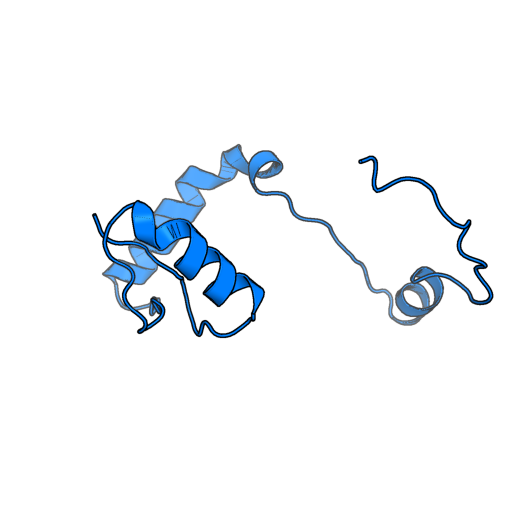
ATOM 661 C CA . ASN A 1 82 ? -2.602 2.956 10.539 1.00 95.44 82 ASN A CA 1
ATOM 662 C C . ASN A 1 82 ? -1.725 1.695 10.487 1.00 95.44 82 ASN A C 1
ATOM 664 O O . ASN A 1 82 ? -0.723 1.633 9.781 1.00 95.44 82 ASN A O 1
ATOM 668 N N . CYS A 1 83 ? -2.208 0.618 11.106 1.00 94.44 83 CYS A N 1
ATOM 669 C CA . CYS A 1 83 ? -1.742 -0.745 10.848 1.00 94.44 83 CYS A CA 1
ATOM 670 C C . CYS A 1 83 ? -2.797 -1.486 10.018 1.00 94.44 83 CYS A C 1
ATOM 672 O O . CYS A 1 83 ? -3.827 -1.908 10.540 1.00 94.44 83 CYS A O 1
ATOM 674 N N . GLY A 1 84 ? -2.549 -1.640 8.715 1.00 95.69 84 GLY A N 1
ATOM 675 C CA . GLY A 1 84 ? -3.493 -2.252 7.773 1.00 95.69 84 GLY A CA 1
ATOM 676 C C . GLY A 1 84 ? -4.292 -1.235 6.955 1.00 95.69 84 GLY A C 1
ATOM 677 O O . GLY A 1 84 ? -4.003 -0.035 6.951 1.00 95.69 84 GLY A O 1
ATOM 678 N N . LYS A 1 85 ? -5.286 -1.722 6.205 1.00 97.00 85 LYS A N 1
ATOM 679 C CA . LYS A 1 85 ? -6.072 -0.900 5.274 1.00 97.00 85 LYS A CA 1
ATOM 680 C C . LYS A 1 85 ? -7.031 0.022 6.032 1.00 97.00 85 LYS A C 1
ATOM 682 O O . LYS A 1 85 ? -7.905 -0.462 6.739 1.00 97.00 85 LYS A O 1
ATOM 687 N N . VAL A 1 86 ? -6.913 1.334 5.832 1.00 97.81 86 VAL A N 1
ATOM 688 C CA . VAL A 1 86 ? -7.904 2.318 6.304 1.00 97.81 86 VAL A CA 1
ATOM 689 C C . VAL A 1 86 ? -9.173 2.218 5.453 1.00 97.81 86 VAL A C 1
ATOM 691 O O . VAL A 1 86 ? -9.090 2.191 4.219 1.00 97.81 86 VAL A O 1
ATOM 694 N N . VAL A 1 87 ? -10.331 2.134 6.111 1.00 97.75 87 VAL A N 1
ATOM 695 C CA . VAL A 1 87 ? -11.661 2.007 5.493 1.00 97.75 87 VAL A CA 1
ATOM 696 C C . VAL A 1 87 ? -12.625 2.970 6.182 1.00 97.75 87 VAL A C 1
ATOM 698 O O . VAL A 1 87 ? -12.625 3.064 7.406 1.00 97.75 87 VAL A O 1
ATOM 701 N N . VAL A 1 88 ? -13.456 3.644 5.387 1.00 97.88 88 VAL A N 1
ATOM 702 C CA . VAL A 1 88 ? -14.600 4.436 5.854 1.00 97.88 88 VAL A CA 1
ATOM 703 C C . VAL A 1 88 ? -15.873 3.640 5.581 1.00 97.88 88 VAL A C 1
ATOM 705 O O . VAL A 1 88 ? -16.035 3.102 4.483 1.00 97.88 88 VAL A O 1
ATOM 708 N N . ARG A 1 89 ? -16.745 3.525 6.582 1.00 96.19 89 ARG A N 1
ATOM 709 C CA . ARG A 1 89 ? -18.053 2.861 6.492 1.00 96.19 89 ARG A CA 1
ATOM 710 C C . ARG A 1 89 ? -19.131 3.910 6.232 1.00 96.19 89 ARG A C 1
ATOM 712 O O . ARG A 1 89 ? -19.042 5.007 6.775 1.00 96.19 89 ARG A O 1
ATOM 719 N N . PHE A 1 90 ? -20.120 3.576 5.417 1.00 87.31 90 PHE A N 1
ATOM 720 C CA . PHE A 1 90 ? -21.249 4.433 5.057 1.00 87.31 90 PHE A CA 1
ATOM 721 C C . PHE A 1 90 ? -22.552 3.651 5.195 1.00 87.31 90 PHE A C 1
ATOM 723 O O . PHE A 1 90 ? -22.497 2.408 5.035 1.00 87.31 90 PHE A O 1
#

Secondary structure (DSSP, 8-state):
--SS-S------S--THHHHHTTT-------GGGGGGGHHHHHHHHHHHHHTTSS---B-SS-EESGGGHHHHHHHHHTT--SSB--EE-

Organism: NCBI:txid388085

pLDDT: mean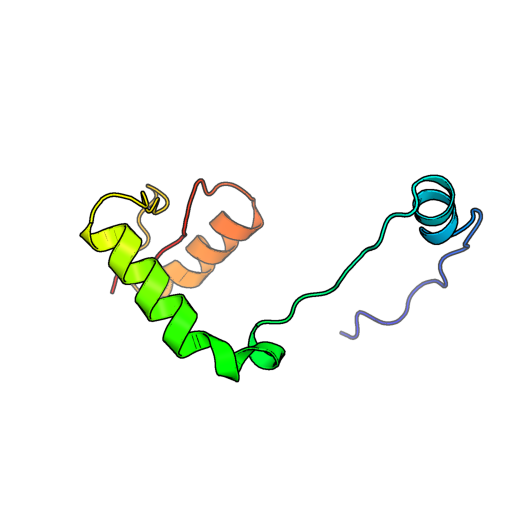 90.92, std 12.67, range [38.53, 98.56]

Foldseek 3Di:
DDPPDDDDDDCPDDPPCVVCVVVVHDDDDDDVVVVVVCVVVVVVVVVVCVVVVNDDADEFPDEAEDPVSVVVLVVCVVVVVGDGHYDYHD

Mean predicted aligned error: 7.76 Å

Nearest PDB structures (foldseek):
  2zb3-assembly1_A  TM=8.966E-01  e=1.532E-02  Mus musculus
  4wgg-assembly1_B  TM=9.085E-01  e=1.883E-02  Zingiber officinale
  4mkr-assembly1_A  TM=8.678E-01  e=2.160E-02  Zingiber officinale
  6eow-assembly1_B  TM=8.064E-01  e=2.479E-02  Rubus idaeus
  4mkr-assembly2_D  TM=8.095E-01  e=6.487E-02  Zingiber officinale